Protein AF-S0FXY2-F1 (afdb_monomer)

Solvent-accessible surface area (backbone atoms only — not comparable to full-atom values): 3787 Å² total; per-residue (Å²): 133,48,77,41,77,66,57,68,70,51,56,58,44,23,76,79,41,73,76,42,25,54,56,56,52,36,36,75,70,66,62,37,44,83,49,80,58,68,66,66,52,51,67,46,38,76,42,63,87,80,39,54,65,73,63,53,60,63,59,77,76,108

Mean predicted aligned error: 7.76 Å

Structure (mmCIF, N/CA/C/O backbone):
data_AF-S0FXY2-F1
#
_entry.id   AF-S0FXY2-F1
#
loop_
_atom_site.group_PDB
_atom_site.id
_atom_site.type_symbol
_atom_site.label_atom_id
_atom_site.label_alt_id
_atom_site.label_comp_id
_atom_sit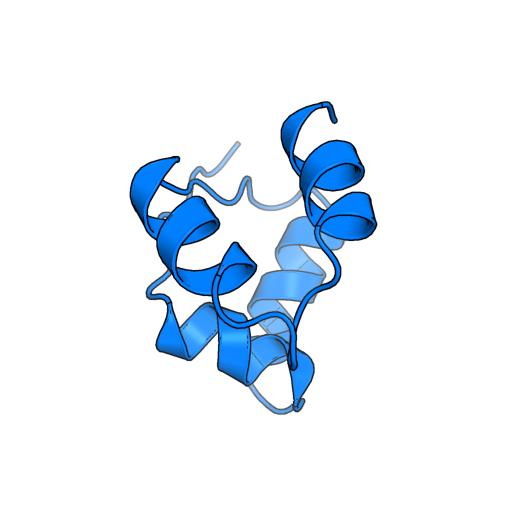e.label_asym_id
_atom_site.label_entity_id
_atom_site.label_seq_id
_atom_site.pdbx_PDB_ins_code
_atom_site.Cartn_x
_atom_site.Cartn_y
_atom_site.Cartn_z
_atom_site.occupancy
_atom_site.B_iso_or_equiv
_atom_site.auth_seq_id
_atom_site.auth_comp_id
_atom_site.auth_asym_id
_atom_site.auth_atom_id
_atom_site.pdbx_PDB_model_num
ATOM 1 N N . MET A 1 1 ? -15.980 -4.366 7.664 1.00 70.50 1 MET A N 1
ATOM 2 C CA . MET A 1 1 ? -14.774 -4.022 6.878 1.00 70.50 1 MET A CA 1
ATOM 3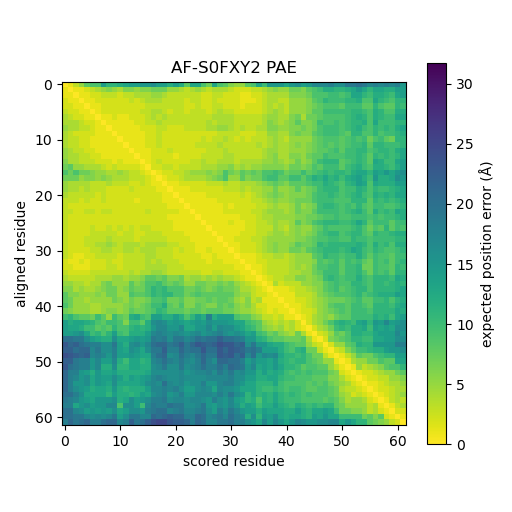 C C . MET A 1 1 ? -13.568 -4.124 7.794 1.00 70.50 1 MET A C 1
ATOM 5 O O . MET A 1 1 ? -13.624 -3.560 8.881 1.00 70.50 1 MET A O 1
ATOM 9 N N . LEU A 1 2 ? -12.542 -4.892 7.416 1.00 90.44 2 LEU A N 1
ATOM 10 C CA . LEU A 1 2 ? -11.381 -5.139 8.275 1.00 90.44 2 LEU A CA 1
ATOM 11 C C . LEU A 1 2 ? -10.349 -4.020 8.096 1.00 90.44 2 LEU A C 1
ATOM 13 O O . LEU A 1 2 ? -9.884 -3.786 6.982 1.00 90.44 2 LEU A O 1
ATOM 17 N N . LYS A 1 3 ? -9.998 -3.340 9.188 1.00 91.06 3 LYS A N 1
ATOM 18 C CA . LYS A 1 3 ? -8.909 -2.359 9.222 1.00 91.06 3 LYS A CA 1
ATOM 19 C C . LYS A 1 3 ? -7.633 -3.061 9.659 1.00 91.06 3 LYS A C 1
ATOM 21 O O . LYS A 1 3 ? -7.655 -3.786 10.651 1.00 91.06 3 LYS A O 1
ATOM 26 N N . VAL A 1 4 ? -6.553 -2.864 8.915 1.00 90.50 4 VAL A N 1
ATOM 27 C CA . VAL A 1 4 ? -5.280 -3.546 9.156 1.00 90.50 4 VAL A CA 1
ATOM 28 C C . VAL A 1 4 ? -4.175 -2.505 9.236 1.00 90.50 4 VAL A C 1
ATOM 30 O O . VAL A 1 4 ? -3.988 -1.721 8.306 1.00 90.50 4 VAL A O 1
ATOM 33 N N . VAL A 1 5 ? -3.445 -2.515 10.350 1.00 88.75 5 VAL A N 1
ATOM 34 C CA . VAL A 1 5 ? -2.163 -1.820 10.473 1.00 88.75 5 VAL A CA 1
ATOM 35 C C . VAL A 1 5 ? -1.104 -2.779 9.954 1.00 88.75 5 VAL A C 1
ATOM 37 O O . VAL A 1 5 ? -0.978 -3.896 10.456 1.00 88.75 5 VAL A O 1
ATOM 40 N N . VAL A 1 6 ? -0.405 -2.376 8.900 1.00 84.25 6 VAL A N 1
ATOM 41 C CA . VAL A 1 6 ? 0.620 -3.199 8.257 1.00 84.25 6 VAL A CA 1
ATOM 42 C C . VAL A 1 6 ? 1.976 -2.616 8.604 1.00 84.25 6 VAL A C 1
ATOM 44 O O . VAL A 1 6 ? 2.171 -1.408 8.501 1.00 84.25 6 VAL A O 1
ATOM 47 N N . ASP A 1 7 ? 2.895 -3.486 9.018 1.00 84.38 7 ASP A N 1
ATOM 48 C CA . ASP A 1 7 ? 4.284 -3.101 9.227 1.00 84.38 7 ASP A CA 1
ATOM 49 C C . ASP A 1 7 ? 4.879 -2.549 7.932 1.00 84.38 7 ASP A C 1
ATOM 51 O O . ASP A 1 7 ? 4.612 -3.040 6.827 1.00 84.38 7 ASP A O 1
ATOM 55 N N . THR A 1 8 ? 5.714 -1.533 8.063 1.00 78.19 8 THR A N 1
ATOM 56 C CA . THR A 1 8 ? 6.277 -0.839 6.919 1.00 78.19 8 THR A CA 1
ATOM 57 C C . THR A 1 8 ? 7.090 -1.758 6.008 1.00 78.19 8 THR A C 1
ATOM 59 O O . THR A 1 8 ? 6.942 -1.693 4.785 1.00 78.19 8 THR A O 1
ATOM 62 N N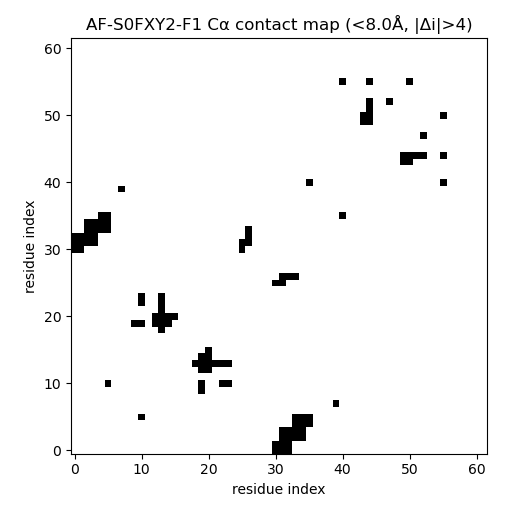 . ASN A 1 9 ? 7.855 -2.703 6.566 1.00 83.44 9 ASN A N 1
ATOM 63 C CA . ASN A 1 9 ? 8.609 -3.675 5.770 1.00 83.44 9 ASN A CA 1
ATOM 64 C C . ASN A 1 9 ? 7.682 -4.581 4.960 1.00 83.44 9 ASN A C 1
ATOM 66 O O . ASN A 1 9 ? 7.990 -4.928 3.819 1.00 83.44 9 ASN A O 1
ATOM 70 N N . VAL A 1 10 ? 6.529 -4.943 5.521 1.00 84.88 10 VAL A N 1
ATOM 71 C CA . VAL A 1 10 ? 5.536 -5.783 4.843 1.00 84.88 10 VAL A CA 1
ATOM 72 C C . VAL A 1 10 ? 4.886 -5.019 3.688 1.00 84.88 10 VAL A C 1
ATOM 74 O O . VAL A 1 10 ? 4.719 -5.579 2.600 1.00 84.88 10 VAL A O 1
ATOM 77 N N . PHE A 1 11 ? 4.569 -3.737 3.885 1.00 82.94 11 PHE A N 1
ATOM 78 C CA . PHE A 1 11 ? 4.021 -2.889 2.827 1.00 82.94 11 PHE A CA 1
ATOM 79 C C . PHE A 1 11 ? 5.025 -2.674 1.692 1.00 82.94 11 PHE A C 1
ATOM 81 O O . PHE A 1 11 ? 4.688 -2.919 0.535 1.00 82.94 11 PHE A O 1
ATOM 88 N N . ILE A 1 12 ? 6.270 -2.310 1.999 1.00 79.94 12 ILE A N 1
ATOM 89 C CA . ILE A 1 12 ? 7.310 -2.115 0.981 1.00 79.94 12 ILE A CA 1
ATOM 90 C C . ILE A 1 12 ? 7.586 -3.415 0.224 1.00 79.94 12 ILE A C 1
ATOM 92 O O . ILE A 1 12 ? 7.570 -3.433 -1.008 1.00 79.94 12 ILE A O 1
ATOM 96 N N . SER A 1 13 ? 7.721 -4.533 0.940 1.00 84.81 13 SER A N 1
ATOM 97 C CA . SER A 1 13 ? 7.929 -5.848 0.323 1.00 84.81 13 SER A CA 1
ATOM 98 C C . SER A 1 13 ? 6.802 -6.229 -0.642 1.00 84.81 13 SER A C 1
ATOM 100 O O . SER A 1 13 ? 7.043 -6.919 -1.631 1.00 84.81 13 SER A O 1
ATOM 102 N N . SER A 1 14 ? 5.575 -5.746 -0.415 1.00 86.25 14 SER A N 1
ATOM 103 C CA . SER A 1 14 ? 4.429 -6.030 -1.288 1.00 86.25 14 SER A CA 1
ATOM 104 C C . SER A 1 14 ? 4.567 -5.479 -2.714 1.00 86.25 14 SER A C 1
ATOM 106 O O . SER A 1 14 ? 3.921 -6.007 -3.625 1.00 86.25 14 SER A O 1
ATOM 108 N N . PHE 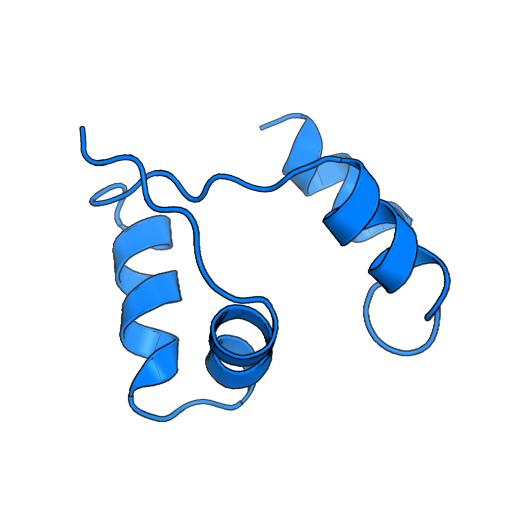A 1 15 ? 5.433 -4.480 -2.936 1.00 80.81 15 PHE A N 1
ATOM 109 C CA . PHE A 1 15 ? 5.727 -3.931 -4.266 1.00 80.81 15 PHE A CA 1
ATOM 110 C C . PHE A 1 15 ? 6.736 -4.770 -5.057 1.00 80.81 15 PHE A C 1
ATOM 112 O O . PHE A 1 15 ? 6.741 -4.710 -6.285 1.00 80.81 15 PHE A O 1
ATOM 119 N N . PHE A 1 16 ? 7.532 -5.603 -4.383 1.00 83.75 16 PHE A N 1
ATOM 120 C CA . PHE A 1 16 ? 8.555 -6.450 -5.007 1.00 83.75 16 PHE A CA 1
ATOM 121 C C . PHE A 1 16 ? 8.051 -7.862 -5.356 1.00 83.75 16 PHE A C 1
ATOM 123 O O . PHE A 1 16 ? 8.791 -8.668 -5.915 1.00 83.75 16 PHE A O 1
ATOM 130 N N . GLY A 1 17 ? 6.777 -8.166 -5.080 1.00 82.50 17 GLY A N 1
ATOM 131 C CA . GLY A 1 17 ? 6.160 -9.464 -5.365 1.00 82.50 17 GLY A CA 1
ATOM 132 C C . GLY A 1 17 ? 6.130 -10.412 -4.163 1.00 82.50 17 GLY A C 1
ATOM 133 O O . GLY A 1 17 ? 6.180 -9.991 -3.012 1.00 82.50 17 GLY A O 1
ATOM 134 N N . GLY A 1 18 ? 5.973 -11.712 -4.426 1.00 87.56 18 GLY A N 1
ATOM 135 C CA . GLY A 1 18 ? 5.903 -12.740 -3.381 1.00 87.56 18 GLY A CA 1
ATOM 136 C C . GLY A 1 18 ? 4.628 -12.706 -2.527 1.00 87.56 18 GLY A C 1
ATOM 137 O O . GLY A 1 18 ? 3.609 -12.126 -2.904 1.00 87.56 18 GLY A O 1
ATOM 138 N N . ILE A 1 19 ? 4.684 -13.356 -1.360 1.00 88.31 19 ILE A N 1
ATOM 139 C CA . ILE A 1 19 ? 3.571 -13.450 -0.395 1.00 88.31 19 ILE A CA 1
ATOM 140 C C . ILE A 1 19 ? 3.046 -12.067 0.042 1.00 88.31 19 ILE A C 1
ATOM 142 O O . 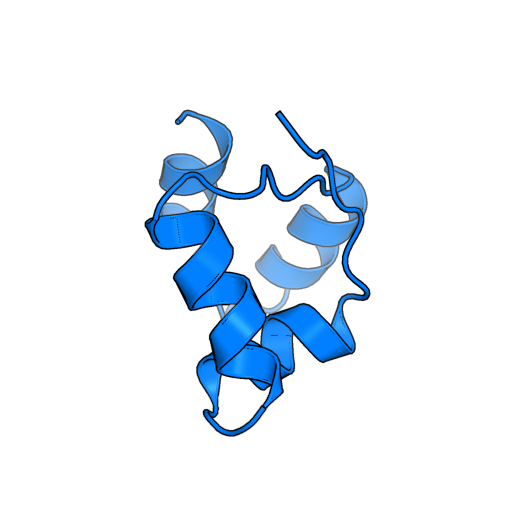ILE A 1 19 ? 1.824 -11.894 0.060 1.00 88.31 19 ILE A O 1
ATOM 146 N N . PRO A 1 20 ? 3.896 -11.054 0.317 1.00 89.06 20 PRO A N 1
ATOM 147 C CA . PRO A 1 20 ? 3.426 -9.732 0.737 1.00 89.06 20 PRO A CA 1
ATOM 148 C C . PRO A 1 20 ? 2.501 -9.045 -0.279 1.00 89.06 20 PRO A C 1
ATOM 150 O O . PRO A 1 20 ? 1.632 -8.266 0.108 1.00 89.06 20 PRO A O 1
ATOM 153 N N . ARG A 1 21 ? 2.603 -9.374 -1.575 1.00 90.00 21 ARG A N 1
ATOM 154 C CA . ARG A 1 21 ? 1.724 -8.824 -2.622 1.00 90.00 21 ARG A CA 1
ATOM 155 C C . ARG A 1 21 ? 0.250 -9.195 -2.445 1.00 90.00 21 ARG A C 1
ATOM 157 O O . ARG A 1 21 ? -0.633 -8.454 -2.870 1.00 90.00 21 ARG A O 1
ATOM 164 N N . GLN A 1 22 ? -0.042 -10.290 -1.746 1.00 92.00 22 GLN A N 1
ATOM 165 C CA . GLN A 1 22 ? -1.423 -10.668 -1.439 1.00 92.00 22 GLN A CA 1
ATOM 166 C C . GLN A 1 22 ? -2.125 -9.621 -0.561 1.00 92.00 22 GLN A C 1
ATOM 168 O O . GLN A 1 22 ? -3.343 -9.461 -0.647 1.00 92.00 22 GLN A O 1
ATOM 173 N N . ILE A 1 23 ? -1.370 -8.874 0.253 1.00 90.06 23 ILE A N 1
ATOM 174 C CA . ILE A 1 23 ? -1.911 -7.813 1.110 1.00 90.06 23 ILE A CA 1
ATOM 175 C C . ILE A 1 23 ? -2.390 -6.643 0.249 1.00 90.06 23 ILE A C 1
ATOM 177 O O . ILE A 1 23 ? -3.530 -6.198 0.400 1.00 90.06 23 ILE A O 1
ATOM 181 N N . THR A 1 24 ? -1.571 -6.190 -0.705 1.00 86.50 24 THR A N 1
ATOM 182 C CA . THR A 1 24 ? -1.974 -5.122 -1.629 1.00 86.50 24 THR A CA 1
ATOM 183 C C . THR A 1 24 ? -3.073 -5.567 -2.583 1.00 86.50 24 THR A C 1
ATOM 185 O O . THR A 1 24 ? -3.943 -4.760 -2.901 1.00 86.50 24 THR A O 1
ATOM 188 N N . ASP A 1 25 ? -3.125 -6.842 -2.974 1.00 91.00 25 ASP A N 1
ATOM 189 C CA . ASP A 1 25 ? -4.241 -7.384 -3.758 1.00 91.00 25 ASP A CA 1
ATOM 190 C C . ASP A 1 25 ? -5.556 -7.410 -2.963 1.00 91.00 25 ASP A C 1
ATOM 192 O O . ASP A 1 25 ? -6.613 -7.069 -3.498 1.00 91.00 25 ASP A O 1
ATOM 196 N N . CYS A 1 26 ? -5.517 -7.794 -1.684 1.00 90.88 26 CYS A N 1
ATOM 197 C CA . CYS A 1 26 ? -6.681 -7.746 -0.797 1.00 90.88 26 CYS A CA 1
ATOM 198 C C . CYS A 1 26 ? -7.171 -6.313 -0.583 1.00 90.88 26 CYS A C 1
ATOM 200 O O . CYS A 1 26 ? -8.381 -6.074 -0.613 1.00 90.88 26 CYS A O 1
ATOM 202 N N . TRP A 1 27 ? -6.245 -5.368 -0.418 1.00 89.44 27 TRP A N 1
ATOM 203 C CA . TRP A 1 27 ? -6.563 -3.949 -0.309 1.00 89.44 27 TRP A CA 1
ATOM 204 C C . TRP A 1 27 ? -7.177 -3.402 -1.607 1.00 89.44 27 TRP A C 1
ATOM 206 O O . TRP A 1 27 ? -8.267 -2.836 -1.570 1.00 89.44 27 TRP A O 1
ATOM 216 N N . LYS A 1 28 ? -6.579 -3.685 -2.774 1.00 86.50 28 LYS A N 1
ATOM 217 C CA . LYS A 1 28 ? -7.121 -3.303 -4.095 1.00 86.50 28 LYS A CA 1
ATOM 218 C C . LYS A 1 28 ? -8.512 -3.876 -4.368 1.00 86.50 28 LYS A C 1
ATOM 220 O O . LYS A 1 28 ? -9.316 -3.240 -5.038 1.00 86.50 28 LYS A O 1
ATOM 225 N N . LYS A 1 29 ? -8.803 -5.073 -3.853 1.00 93.56 29 LYS A N 1
ATOM 226 C CA . LYS A 1 29 ? -10.123 -5.722 -3.945 1.00 93.56 29 LYS A CA 1
ATOM 227 C C . LYS A 1 29 ? -11.122 -5.216 -2.892 1.00 93.56 29 LYS A C 1
ATOM 229 O O . LYS A 1 29 ? -12.217 -5.762 -2.808 1.00 93.56 29 LYS A O 1
ATOM 234 N N . GLY A 1 30 ? -10.749 -4.238 -2.062 1.00 90.44 30 GLY A N 1
ATOM 235 C CA . GLY A 1 30 ? -11.604 -3.674 -1.013 1.00 90.44 30 GLY A CA 1
ATOM 236 C C . GLY A 1 30 ? -11.881 -4.621 0.160 1.00 90.44 30 GLY A C 1
ATOM 237 O O . GLY A 1 30 ? -12.786 -4.369 0.953 1.00 90.44 30 GLY A O 1
ATOM 238 N N . LYS A 1 31 ? -11.130 -5.724 0.293 1.00 92.94 31 LYS A N 1
ATOM 239 C CA . LYS A 1 31 ? -11.319 -6.694 1.388 1.00 92.94 31 LYS A CA 1
ATOM 240 C C . LYS A 1 31 ? -10.814 -6.158 2.726 1.00 92.94 31 LYS A C 1
ATOM 242 O O . LYS A 1 31 ? -11.333 -6.536 3.776 1.00 92.94 31 LYS A O 1
ATOM 247 N N . ILE A 1 32 ? -9.801 -5.297 2.674 1.00 92.81 32 ILE A N 1
ATOM 248 C CA . ILE A 1 32 ? -9.196 -4.649 3.835 1.00 92.81 32 ILE A CA 1
ATOM 249 C C . ILE A 1 32 ? -9.031 -3.155 3.576 1.00 92.81 32 ILE A C 1
ATOM 251 O O . ILE A 1 32 ? -8.862 -2.731 2.434 1.00 92.81 32 ILE A O 1
ATOM 255 N N . THR A 1 33 ? -9.018 -2.375 4.649 1.00 91.00 33 THR A N 1
ATOM 256 C CA . THR A 1 33 ? -8.576 -0.981 4.651 1.00 91.00 33 THR A CA 1
ATOM 257 C C . THR A 1 33 ? -7.207 -0.930 5.310 1.00 91.00 33 THR A C 1
ATOM 259 O O . THR A 1 33 ? -7.072 -1.328 6.469 1.00 91.00 33 THR A O 1
ATOM 262 N N . LEU A 1 34 ? -6.199 -0.465 4.576 1.00 87.50 34 LEU A N 1
ATOM 263 C CA . LEU A 1 34 ? -4.873 -0.231 5.136 1.00 87.50 34 LEU A CA 1
ATOM 264 C C . LEU A 1 34 ? -4.899 1.052 5.967 1.00 87.50 34 LEU A C 1
ATOM 266 O O . LEU A 1 34 ? -5.421 2.073 5.521 1.00 87.50 34 LEU A O 1
ATOM 270 N N . CYS A 1 35 ? -4.369 0.979 7.183 1.00 86.75 35 CYS A N 1
ATOM 271 C CA . CYS A 1 35 ? -4.264 2.114 8.087 1.00 86.75 35 CYS A CA 1
ATOM 272 C C . CYS A 1 35 ? -2.793 2.449 8.311 1.00 86.75 35 CYS A C 1
ATOM 274 O O . CYS A 1 35 ? -2.011 1.583 8.701 1.00 86.75 35 CYS A O 1
ATOM 276 N N . PHE A 1 36 ? -2.451 3.716 8.106 1.00 78.75 36 PHE A N 1
ATOM 277 C CA . PHE A 1 36 ? -1.112 4.255 8.307 1.00 78.75 36 PHE A CA 1
ATOM 278 C C . PHE A 1 36 ? -1.196 5.453 9.247 1.00 78.75 36 PHE A C 1
ATOM 280 O O . PHE A 1 36 ? -2.196 6.177 9.240 1.00 78.75 36 PHE A O 1
ATOM 287 N N . SER A 1 37 ? -0.154 5.677 10.046 1.00 80.12 37 SER A N 1
ATOM 288 C CA . SER A 1 37 ? 0.032 6.985 10.663 1.00 80.12 37 SER A CA 1
ATOM 289 C C . SER A 1 37 ? 0.605 7.940 9.619 1.00 80.12 37 SER A C 1
ATOM 291 O O . SER A 1 37 ? 1.401 7.547 8.767 1.00 80.12 37 SER A O 1
ATOM 293 N N . GLN A 1 38 ? 0.202 9.205 9.691 1.00 74.19 38 GLN A N 1
ATOM 294 C CA . GLN A 1 38 ? 0.729 10.249 8.816 1.00 74.19 38 GLN A CA 1
ATOM 295 C C . GLN A 1 38 ? 2.262 10.338 8.904 1.00 74.19 38 GLN A C 1
ATOM 297 O O . GLN A 1 38 ? 2.926 10.418 7.879 1.00 74.19 38 GLN A O 1
ATOM 302 N N . GLN A 1 39 ? 2.812 10.198 10.111 1.00 72.94 39 GLN A N 1
ATOM 303 C CA . GLN A 1 39 ? 4.251 10.226 10.373 1.00 72.94 39 GLN A CA 1
ATOM 304 C C . GLN A 1 39 ? 5.022 9.129 9.616 1.0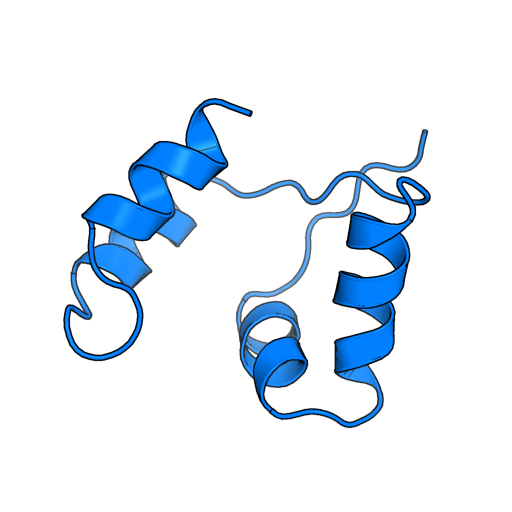0 72.94 39 GLN A C 1
ATOM 306 O O . GLN A 1 39 ? 6.065 9.404 9.035 1.00 72.94 39 GLN A O 1
ATOM 311 N N . ILE A 1 40 ? 4.478 7.905 9.546 1.00 72.62 40 ILE A N 1
ATOM 312 C CA . ILE A 1 40 ? 5.085 6.807 8.772 1.00 72.62 40 ILE A CA 1
ATOM 313 C C . ILE A 1 40 ? 5.057 7.117 7.276 1.00 72.62 40 ILE A C 1
ATOM 315 O O . ILE A 1 40 ? 5.958 6.716 6.554 1.00 72.62 40 ILE A O 1
ATOM 319 N N . ILE A 1 41 ? 4.036 7.816 6.780 1.00 72.00 41 ILE A N 1
ATOM 320 C CA . ILE A 1 41 ? 4.008 8.210 5.370 1.00 72.00 41 ILE A CA 1
ATOM 321 C C . ILE A 1 41 ? 5.047 9.306 5.098 1.00 72.00 41 ILE A C 1
ATOM 323 O O . ILE A 1 41 ? 5.765 9.227 4.105 1.00 72.00 41 ILE A O 1
ATOM 327 N N . GL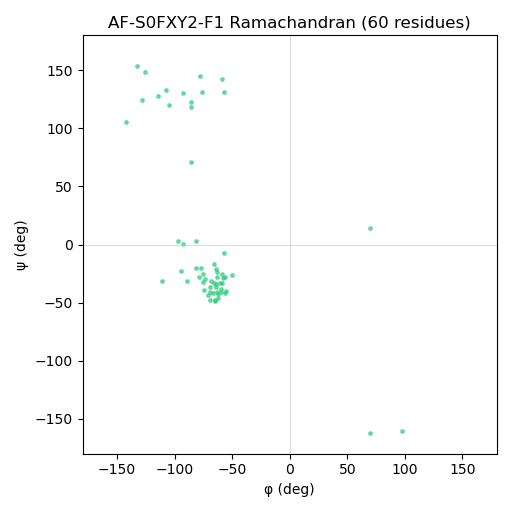U A 1 42 ? 5.147 10.302 5.976 1.00 71.56 42 GLU A N 1
ATOM 328 C CA . GLU A 1 42 ? 6.071 11.434 5.839 1.00 71.56 42 GLU A CA 1
ATOM 329 C C . GLU A 1 42 ? 7.542 10.995 5.854 1.00 71.56 42 GLU A C 1
ATOM 331 O O . GLU A 1 42 ? 8.295 11.411 4.975 1.00 71.56 42 GLU A O 1
ATOM 336 N N . GLU A 1 43 ? 7.923 10.064 6.739 1.00 65.81 43 GLU A N 1
ATOM 337 C CA . GLU A 1 43 ? 9.276 9.478 6.773 1.00 65.81 43 GLU A CA 1
ATOM 338 C C . GLU A 1 43 ? 9.694 8.837 5.434 1.00 65.81 43 GLU A C 1
ATOM 340 O O . GLU A 1 43 ? 10.881 8.791 5.114 1.00 65.81 43 GLU A O 1
ATOM 345 N N . TYR A 1 44 ? 8.737 8.361 4.629 1.00 67.44 44 TYR A N 1
ATOM 346 C CA . TYR A 1 44 ? 9.012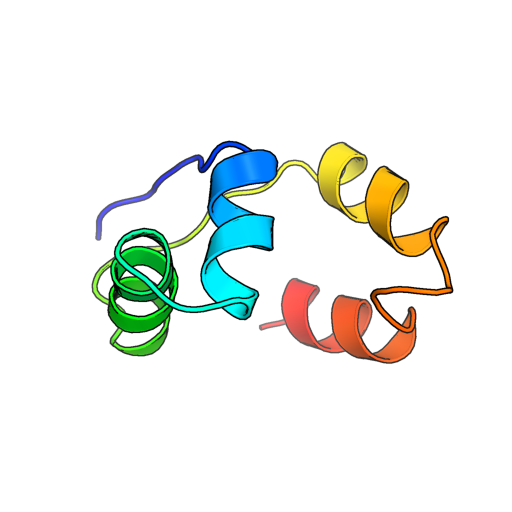 7.732 3.333 1.00 67.44 44 TYR A CA 1
ATOM 347 C C . TYR A 1 44 ? 8.932 8.700 2.149 1.00 67.44 44 TYR A C 1
ATOM 349 O O . TYR A 1 44 ? 9.549 8.421 1.123 1.00 67.44 44 TYR A O 1
ATOM 357 N N . ILE A 1 45 ? 8.214 9.825 2.266 1.00 61.00 45 ILE A N 1
ATOM 358 C CA . ILE A 1 45 ? 8.213 10.880 1.234 1.00 61.00 45 ILE A CA 1
ATOM 359 C C . ILE A 1 45 ? 9.576 11.576 1.187 1.00 61.00 45 ILE A C 1
ATOM 361 O O . ILE A 1 45 ? 10.047 11.903 0.101 1.00 61.00 45 ILE A O 1
ATOM 365 N N . ASP A 1 46 ? 10.222 11.767 2.342 1.00 58.03 46 ASP A N 1
ATOM 366 C CA . ASP A 1 46 ? 11.557 12.378 2.409 1.00 58.03 46 ASP A CA 1
ATOM 367 C C . ASP A 1 46 ? 12.636 11.503 1.742 1.00 58.03 46 ASP A C 1
ATOM 369 O O . ASP A 1 46 ? 13.694 11.993 1.341 1.00 58.03 46 ASP A O 1
ATOM 373 N N . ILE A 1 47 ? 12.344 10.215 1.519 1.00 60.81 47 ILE A N 1
ATOM 374 C CA . ILE A 1 47 ? 13.112 9.330 0.640 1.00 60.81 47 ILE A CA 1
ATOM 375 C C . ILE A 1 47 ? 12.583 9.501 -0.797 1.00 60.81 47 ILE A C 1
ATOM 377 O O . ILE A 1 47 ? 11.964 8.607 -1.380 1.00 60.81 47 ILE A O 1
ATOM 381 N N . ASP A 1 48 ? 12.875 10.660 -1.395 1.00 53.91 48 ASP A N 1
ATOM 382 C CA . ASP A 1 48 ? 12.437 11.100 -2.741 1.00 53.91 48 ASP A CA 1
ATOM 383 C C . ASP A 1 48 ? 12.850 10.134 -3.886 1.00 53.91 48 ASP A C 1
ATOM 385 O O . ASP A 1 48 ? 12.440 10.259 -5.038 1.00 53.91 48 ASP A O 1
ATOM 389 N N . ILE A 1 49 ? 13.656 9.117 -3.567 1.00 57.97 49 ILE A N 1
ATOM 390 C CA . ILE A 1 49 ? 14.125 8.071 -4.482 1.00 57.97 49 ILE A CA 1
ATOM 391 C C . ILE A 1 49 ? 13.049 6.997 -4.729 1.00 57.97 49 ILE A C 1
ATOM 393 O O . ILE A 1 49 ? 13.057 6.368 -5.788 1.00 57.97 49 ILE A O 1
ATOM 397 N N . MET A 1 50 ? 12.126 6.759 -3.784 1.00 55.28 50 MET A N 1
ATOM 398 C CA . MET A 1 50 ? 11.212 5.605 -3.851 1.00 55.28 50 MET A CA 1
ATOM 399 C C . MET A 1 50 ? 9.744 5.972 -4.101 1.00 55.28 50 MET A C 1
ATOM 401 O O . MET A 1 50 ? 9.038 5.206 -4.759 1.00 55.28 50 MET A O 1
ATOM 405 N N . PHE A 1 51 ? 9.279 7.133 -3.632 1.00 59.59 51 PHE A N 1
ATOM 406 C CA . PHE A 1 51 ? 7.893 7.572 -3.816 1.00 59.59 51 PHE A CA 1
ATOM 407 C C . PHE A 1 51 ? 7.820 9.084 -4.065 1.00 59.59 51 PHE A C 1
ATOM 409 O O . PHE A 1 51 ? 7.923 9.858 -3.117 1.00 59.59 51 PHE A O 1
ATOM 416 N N . PRO A 1 52 ? 7.571 9.530 -5.312 1.00 59.69 52 PRO A N 1
ATOM 417 C CA . PRO A 1 52 ? 7.400 10.947 -5.605 1.00 59.69 52 PRO A CA 1
ATOM 418 C C . PRO A 1 52 ? 6.264 11.530 -4.763 1.00 59.69 52 PRO A C 1
ATOM 420 O O . PRO A 1 52 ? 5.153 10.988 -4.752 1.00 59.69 52 PRO A O 1
ATOM 423 N N . SER A 1 53 ? 6.504 12.668 -4.113 1.00 59.00 53 SER A N 1
ATOM 424 C CA . SER A 1 53 ? 5.525 13.367 -3.259 1.00 59.00 53 SER A CA 1
ATOM 425 C C . SER A 1 53 ? 4.148 13.595 -3.921 1.00 59.00 53 SER A C 1
ATOM 427 O O . SER A 1 53 ? 3.115 13.638 -3.246 1.00 59.00 53 SER A O 1
ATOM 429 N N . ALA A 1 54 ? 4.098 13.664 -5.256 1.00 59.03 54 ALA A N 1
ATOM 430 C CA . ALA A 1 54 ? 2.868 13.733 -6.049 1.00 59.03 54 ALA A CA 1
ATOM 431 C C . ALA A 1 54 ? 1.977 12.472 -5.946 1.00 59.03 54 ALA A C 1
ATOM 433 O O . ALA A 1 54 ? 0.748 12.579 -5.963 1.00 59.03 54 ALA A O 1
ATOM 434 N N . PHE A 1 55 ? 2.578 11.287 -5.815 1.00 61.19 55 PHE A N 1
ATOM 435 C CA . PHE A 1 55 ? 1.876 10.001 -5.722 1.00 61.19 55 PHE A CA 1
ATOM 436 C C . PHE A 1 55 ? 1.242 9.791 -4.340 1.00 61.19 55 PHE A C 1
ATOM 438 O O . PHE A 1 55 ? 0.165 9.211 -4.211 1.00 61.19 55 PHE A O 1
ATOM 445 N N . VAL A 1 56 ? 1.880 10.320 -3.295 1.00 61.53 56 VAL A N 1
ATOM 446 C CA . VAL A 1 56 ? 1.389 10.197 -1.918 1.00 61.53 56 VAL A CA 1
ATOM 447 C C . VAL A 1 56 ? 0.184 11.105 -1.664 1.00 61.53 56 VAL A C 1
ATOM 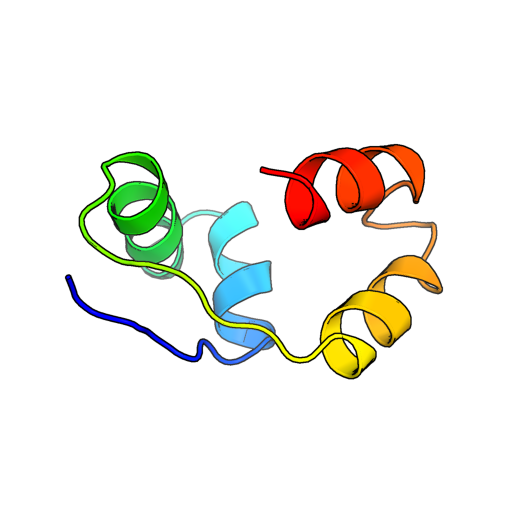449 O O . VAL A 1 56 ? -0.808 10.671 -1.075 1.00 61.53 56 VAL A O 1
ATOM 452 N N . LYS A 1 57 ? 0.190 12.330 -2.206 1.00 57.00 57 LYS A N 1
ATOM 453 C CA . LYS A 1 57 ? -0.965 13.244 -2.117 1.00 57.00 57 LYS A CA 1
ATOM 454 C C . LYS A 1 57 ? -2.233 12.674 -2.761 1.00 57.00 57 LYS A C 1
ATOM 456 O O . LYS A 1 57 ? -3.329 12.926 -2.272 1.00 57.00 57 LYS A O 1
ATOM 461 N N . THR A 1 58 ? -2.091 11.881 -3.822 1.00 57.31 58 THR A N 1
ATOM 462 C CA . THR A 1 58 ? -3.222 11.214 -4.488 1.00 57.31 58 THR A CA 1
ATOM 463 C C . THR A 1 58 ? -3.744 9.992 -3.723 1.00 57.31 58 THR A C 1
ATOM 465 O O . THR A 1 58 ? -4.892 9.605 -3.932 1.00 57.31 58 THR A O 1
ATOM 468 N N . TRP A 1 59 ? -2.941 9.414 -2.825 1.00 59.69 59 TRP A N 1
ATOM 469 C CA . TRP A 1 59 ? -3.304 8.276 -1.974 1.00 59.69 59 TRP A CA 1
ATOM 470 C C . TRP A 1 59 ? -3.939 8.672 -0.636 1.00 59.69 59 TRP A C 1
ATOM 472 O O . TRP A 1 59 ? -4.776 7.932 -0.138 1.00 59.69 59 TRP A O 1
ATOM 482 N N . ILE A 1 60 ? -3.568 9.819 -0.057 1.00 54.97 60 ILE A N 1
ATOM 483 C CA . ILE A 1 60 ? -4.133 10.299 1.223 1.00 54.97 60 ILE A CA 1
ATOM 484 C C . ILE A 1 60 ? -5.558 10.861 1.050 1.00 54.97 60 ILE A C 1
ATOM 486 O O . ILE A 1 60 ? -6.337 10.873 1.998 1.00 54.97 60 ILE A O 1
ATOM 490 N N . GLN A 1 61 ? -5.913 11.335 -0.149 1.00 43.09 61 GLN A N 1
ATOM 491 C CA . GLN A 1 61 ? -7.210 11.976 -0.418 1.00 43.09 61 GLN A CA 1
ATOM 492 C C . GLN A 1 61 ? -8.280 11.055 -1.036 1.00 43.09 61 GLN A C 1
ATOM 494 O O . GLN A 1 61 ? -9.373 11.529 -1.347 1.00 43.09 61 GLN A O 1
ATOM 499 N N . LYS A 1 62 ? -7.991 9.763 -1.223 1.00 40.97 62 LYS A N 1
ATOM 500 C CA . LYS A 1 62 ? -8.969 8.741 -1.631 1.00 40.97 62 LYS A CA 1
ATOM 501 C C . LYS A 1 62 ? -9.192 7.738 -0.511 1.00 40.97 62 LYS A C 1
ATOM 503 O O . LYS A 1 62 ? -10.353 7.296 -0.378 1.00 40.97 62 LYS A O 1
#

Sequence (62 aa):
MLKVVVDTNVFISSFFGGIPRQITDCWKKGKITLCFSQQIIEEYIDIDIMFPSAFVKTWIQK

Nearest PDB structures (foldseek):
  8j9j-assembly1_A9  TM=5.718E-01  e=6.038E+00  Euglena gracilis

Secondary structure (DSSP, 8-state):
-EEEE--HHHHHHTTS-STTHHHHHHHHTTSEEEE--HHHHHHHHS-TTTS-HHHHHHHHT-

Foldseek 3Di:
DAEDEDDPVLVVVLVVDDPSVVVVVCVVVVVYDYDDDPVVVVVVCVVCVPDPPVRVVVVVVD

Organism: NCBI:txid1286635

InterPro domains:
  IPR002716 PIN domain [PF13470] (3-46)

pLDDT: mean 76.12, std 14.23, range [40.97, 93.56]

Radius of gyration: 11.78 Å; Cα contacts (8 Å, |Δi|>4): 53; chains: 1; bounding box: 29×27×17 Å